Protein AF-A0A3A8PNR8-F1 (afdb_monomer_lite)

Radius of gyration: 15.12 Å; chains: 1; bounding box: 36×30×35 Å

Secondary structure (DSSP, 8-state):
---EE-SSSTT-EEPTT--EEEEEEEEE-TT-TTS-SEEEEEEEEEEPPTTTTTS--S-----GGGSEE--

Foldseek 3Di:
DQWDADPPDPPDIDDHPAQKDKDKDFFFDPPDPVSPHGQWIAIDIFHDDPVRPPDGDDDDDDDPVRTHGDD

Structure (mmCIF, N/CA/C/O backbone):
data_AF-A0A3A8PNR8-F1
#
_entry.id   AF-A0A3A8PNR8-F1
#
loop_
_atom_site.group_PDB
_atom_site.id
_atom_site.type_symbol
_atom_site.label_atom_id
_atom_site.label_alt_id
_atom_site.label_comp_id
_atom_site.label_asym_id
_atom_site.label_entity_id
_atom_site.label_seq_id
_atom_site.pdbx_PDB_ins_code
_atom_site.Cartn_x
_atom_site.Cartn_y
_atom_site.Cartn_z
_atom_site.occupancy
_atom_site.B_iso_or_equiv
_atom_site.auth_seq_id
_atom_site.auth_comp_id
_atom_site.auth_asym_id
_atom_site.auth_atom_id
_atom_site.pdbx_PDB_model_num
ATOM 1 N N . THR A 1 1 ? 5.236 10.844 15.699 1.00 58.00 1 THR A N 1
ATOM 2 C CA . THR A 1 1 ? 3.772 10.645 15.728 1.00 58.00 1 THR A CA 1
ATOM 3 C C . THR A 1 1 ? 3.513 9.158 15.564 1.00 58.00 1 THR A C 1
ATOM 5 O O . THR A 1 1 ? 4.272 8.523 14.848 1.00 58.00 1 THR A O 1
ATOM 8 N N . LEU A 1 2 ? 2.544 8.567 16.275 1.00 77.56 2 LEU A N 1
ATOM 9 C CA . LEU A 1 2 ? 2.185 7.140 16.102 1.00 77.56 2 LEU A CA 1
ATOM 10 C C . LEU A 1 2 ? 1.211 6.924 14.926 1.00 77.56 2 LEU A C 1
ATOM 12 O O . LEU A 1 2 ? 0.673 5.838 14.747 1.00 77.56 2 LEU A O 1
ATOM 16 N N . GLU A 1 3 ? 0.986 7.979 14.150 1.00 82.19 3 GLU A N 1
ATOM 17 C CA . GLU A 1 3 ? 0.148 8.006 12.962 1.00 82.19 3 GLU A CA 1
ATOM 18 C C . GLU A 1 3 ? 1.032 7.860 11.725 1.00 82.19 3 GLU A C 1
ATOM 20 O O . GLU A 1 3 ? 2.175 8.333 11.711 1.00 82.19 3 GLU A O 1
ATOM 25 N N . ARG A 1 4 ? 0.501 7.217 10.687 1.00 84.94 4 ARG A N 1
ATOM 26 C CA . ARG A 1 4 ? 1.202 6.980 9.418 1.00 84.94 4 ARG A CA 1
ATOM 27 C C . ARG A 1 4 ? 0.379 7.526 8.248 1.00 84.94 4 ARG A C 1
ATOM 29 O O . ARG A 1 4 ? -0.842 7.507 8.337 1.00 84.94 4 ARG A O 1
ATOM 36 N N . PRO A 1 5 ? 1.002 8.014 7.167 1.00 88.12 5 PRO A N 1
ATOM 37 C CA . PRO A 1 5 ? 0.265 8.482 5.996 1.00 88.12 5 PRO A CA 1
ATOM 38 C C . PRO A 1 5 ? -0.510 7.335 5.337 1.00 88.12 5 PRO A C 1
ATOM 40 O O . PRO A 1 5 ? -0.035 6.196 5.307 1.00 88.12 5 PRO A O 1
ATOM 43 N N . HIS A 1 6 ? -1.691 7.641 4.804 1.00 87.44 6 HIS A N 1
ATOM 44 C CA . HIS A 1 6 ? -2.491 6.684 4.050 1.00 87.44 6 HIS A CA 1
ATOM 45 C C . HIS A 1 6 ? -1.829 6.404 2.687 1.00 87.44 6 HIS A C 1
ATOM 47 O O . HIS A 1 6 ? -1.512 7.353 1.964 1.00 87.44 6 HIS A O 1
ATOM 53 N N . PRO A 1 7 ? -1.614 5.133 2.293 1.00 84.31 7 PRO A N 1
ATOM 54 C CA . PRO A 1 7 ? -0.875 4.816 1.068 1.00 84.31 7 PRO A CA 1
ATOM 55 C C . PRO A 1 7 ? -1.596 5.214 -0.221 1.00 84.31 7 PRO A C 1
ATOM 57 O O . PRO A 1 7 ? -0.939 5.444 -1.232 1.00 84.31 7 PRO A O 1
ATOM 60 N N . PHE A 1 8 ? -2.929 5.302 -0.191 1.00 83.00 8 PHE A N 1
ATOM 61 C CA . PHE A 1 8 ? -3.745 5.587 -1.378 1.00 83.00 8 PHE A CA 1
ATOM 62 C C . PHE A 1 8 ? -4.353 6.991 -1.407 1.00 83.00 8 PHE A C 1
ATOM 64 O O . PHE A 1 8 ? -4.787 7.437 -2.466 1.00 83.00 8 PHE A O 1
ATOM 71 N N . ILE A 1 9 ? -4.424 7.680 -0.263 1.00 85.06 9 ILE A N 1
ATOM 72 C CA . ILE A 1 9 ? -5.177 8.934 -0.129 1.00 85.06 9 ILE A CA 1
ATOM 73 C C . ILE A 1 9 ? -4.215 10.007 0.384 1.00 85.06 9 ILE A C 1
ATOM 75 O O . ILE A 1 9 ? -3.922 10.064 1.580 1.00 85.06 9 ILE A O 1
ATOM 79 N N . PRO A 1 10 ? -3.664 10.844 -0.513 1.00 86.00 10 PRO A N 1
ATOM 80 C CA . PRO A 1 10 ? -2.733 11.891 -0.122 1.00 86.00 10 PRO A CA 1
ATOM 81 C C . PRO A 1 10 ? -3.350 12.847 0.903 1.00 86.00 10 PRO A C 1
ATOM 83 O O . PRO A 1 10 ? -4.446 13.363 0.703 1.00 86.00 10 PRO A O 1
ATOM 86 N N . GLY A 1 11 ? -2.618 13.120 1.983 1.00 89.06 11 GLY A N 1
ATOM 87 C CA . GLY A 1 11 ? -3.053 14.030 3.047 1.00 89.06 11 GLY A CA 1
ATOM 88 C C . GLY A 1 11 ? -3.880 13.376 4.157 1.00 89.06 11 GLY A C 1
ATOM 89 O O . GLY A 1 11 ? -4.063 14.006 5.197 1.00 89.06 11 GLY A O 1
ATOM 90 N N . GLU A 1 12 ? -4.313 12.123 3.990 1.00 90.00 12 GLU A N 1
ATOM 91 C CA . GLU A 1 12 ? -4.930 11.350 5.068 1.00 90.00 12 GLU A CA 1
ATOM 92 C C . GLU A 1 12 ? -3.889 10.599 5.901 1.00 90.00 12 GLU A C 1
ATOM 94 O O . GLU A 1 12 ? -2.830 10.185 5.416 1.00 90.00 12 GLU A O 1
ATOM 99 N N . PHE A 1 13 ? -4.206 10.424 7.183 1.00 88.25 13 PHE A N 1
ATOM 100 C CA . PHE A 1 13 ? -3.365 9.730 8.144 1.00 88.25 13 PHE A CA 1
ATOM 101 C C . PHE A 1 13 ? -4.160 8.632 8.836 1.00 88.25 13 PHE A C 1
ATOM 103 O O . PHE A 1 13 ? -5.277 8.831 9.303 1.00 88.25 13 PHE A O 1
ATOM 110 N N . ILE A 1 14 ? -3.527 7.476 8.932 1.00 84.62 14 ILE A N 1
ATOM 111 C CA . ILE A 1 14 ? -3.970 6.337 9.711 1.00 84.62 14 ILE A CA 1
ATOM 112 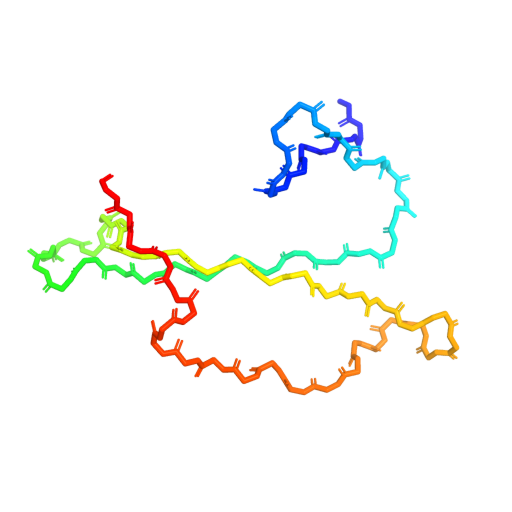C C . ILE A 1 14 ? -3.555 6.569 11.162 1.00 84.62 14 ILE A C 1
ATOM 114 O O . ILE A 1 14 ? -2.360 6.685 11.467 1.00 84.62 14 ILE A O 1
ATOM 118 N N . SER A 1 15 ? -4.542 6.616 12.054 1.00 83.44 15 SER A N 1
ATOM 119 C CA . SER A 1 15 ? -4.323 6.758 13.490 1.00 83.44 15 SER A CA 1
ATOM 120 C C . SER A 1 15 ? -3.642 5.529 14.102 1.00 83.44 15 SER A C 1
ATOM 122 O O . SER A 1 15 ? -3.691 4.417 13.581 1.00 83.44 15 SER A O 1
ATOM 124 N N . ALA A 1 16 ? -3.020 5.718 15.263 1.00 80.69 16 ALA A N 1
ATOM 125 C CA . ALA A 1 16 ? -2.471 4.608 16.032 1.00 80.69 16 ALA A CA 1
ATOM 126 C C . ALA A 1 16 ? -3.584 3.667 16.532 1.00 80.69 16 ALA A C 1
ATOM 128 O O . ALA A 1 16 ? -4.634 4.125 16.977 1.00 80.69 16 ALA A O 1
ATOM 129 N N . GLY A 1 17 ? -3.323 2.356 16.532 1.00 75.94 17 GLY A N 1
ATOM 130 C CA . GLY A 1 17 ? -4.249 1.354 17.077 1.00 75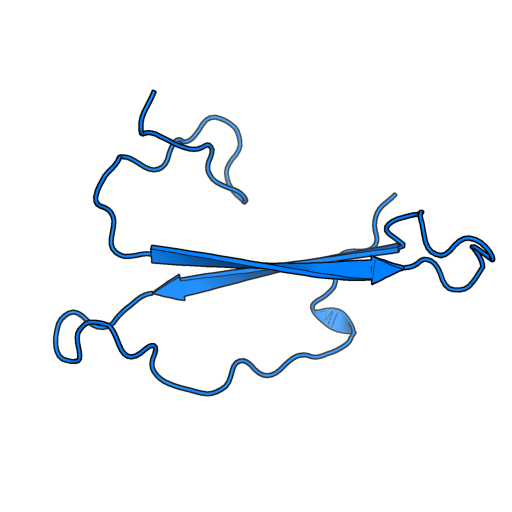.94 17 GLY A CA 1
ATOM 131 C C . GLY A 1 17 ? -5.321 0.859 16.102 1.00 75.94 17 GLY A C 1
ATOM 132 O O . GLY A 1 17 ? -6.230 0.148 16.528 1.00 75.94 17 GLY A O 1
ATOM 133 N N . THR A 1 18 ? -5.222 1.194 14.813 1.00 75.75 18 THR A N 1
ATOM 134 C CA . THR A 1 18 ? -6.078 0.605 13.779 1.00 75.75 18 THR A CA 1
ATOM 135 C C . THR A 1 18 ? -5.687 -0.848 13.496 1.00 75.75 18 THR A C 1
ATOM 137 O O . THR A 1 18 ? -4.520 -1.238 13.588 1.00 75.75 18 THR A O 1
ATOM 140 N N . ASN A 1 19 ? -6.683 -1.677 13.177 1.00 73.75 19 ASN A N 1
ATOM 141 C CA . ASN A 1 19 ? -6.505 -3.107 12.928 1.00 73.75 19 ASN A CA 1
ATOM 142 C C . ASN A 1 19 ? -6.391 -3.378 11.420 1.00 73.75 19 ASN A C 1
ATOM 144 O O . ASN A 1 19 ? -7.191 -4.111 10.846 1.00 73.75 19 ASN A O 1
ATOM 148 N N . GLU A 1 20 ? -5.411 -2.746 10.780 1.00 74.12 20 GLU A N 1
ATOM 149 C CA . GLU A 1 20 ? -5.212 -2.805 9.329 1.00 74.12 20 GLU A CA 1
ATOM 150 C C . GLU A 1 20 ? -3.729 -3.021 8.980 1.00 74.12 20 GLU A C 1
ATOM 152 O O . GLU A 1 20 ? -2.815 -2.432 9.581 1.00 74.12 20 GLU A O 1
ATOM 157 N N . VAL A 1 21 ? -3.478 -3.873 7.988 1.00 77.44 21 VAL A N 1
ATOM 158 C CA . VAL A 1 21 ? -2.141 -4.155 7.454 1.00 77.44 21 VAL A CA 1
ATOM 159 C C . VAL A 1 21 ? -2.096 -3.732 5.999 1.00 77.44 21 VAL A C 1
ATOM 161 O O . VAL A 1 21 ? -2.976 -4.081 5.229 1.00 77.44 21 VAL A O 1
ATOM 164 N N . TYR A 1 22 ? -1.034 -3.035 5.608 1.00 81.12 22 TYR A N 1
ATOM 165 C CA . TYR A 1 22 ? -0.758 -2.742 4.206 1.00 81.12 22 TYR A CA 1
ATOM 166 C C . TYR A 1 22 ? 0.459 -3.549 3.772 1.00 81.12 22 TYR A C 1
ATOM 168 O O . TYR A 1 22 ? 1.526 -3.441 4.383 1.00 81.12 22 TYR A O 1
ATOM 176 N N . LEU A 1 23 ? 0.293 -4.372 2.741 1.00 81.44 23 LEU A N 1
ATOM 177 C CA . LEU A 1 23 ? 1.370 -5.133 2.126 1.00 81.44 23 LEU A CA 1
ATOM 178 C C . LEU A 1 23 ? 1.912 -4.353 0.930 1.00 81.44 23 LEU A C 1
ATOM 180 O O . LEU A 1 23 ? 1.153 -4.010 0.030 1.00 81.44 23 LEU A O 1
ATOM 184 N N . TYR A 1 24 ? 3.222 -4.115 0.916 1.00 84.19 24 TYR A N 1
ATOM 185 C CA . TYR A 1 24 ? 3.924 -3.466 -0.190 1.00 84.19 24 TYR A CA 1
ATOM 186 C C . TYR A 1 24 ? 4.751 -4.512 -0.931 1.00 84.19 24 TYR A C 1
ATOM 188 O O . TYR A 1 24 ? 5.663 -5.104 -0.351 1.00 84.19 24 TYR A O 1
ATOM 196 N N . LEU A 1 25 ? 4.440 -4.734 -2.206 1.00 83.69 25 LEU A N 1
ATOM 197 C CA . LEU A 1 25 ? 5.171 -5.643 -3.083 1.00 83.69 25 LEU A CA 1
ATOM 198 C C . LEU A 1 25 ? 5.827 -4.838 -4.199 1.00 83.69 25 LEU A C 1
ATOM 200 O O . LEU A 1 25 ? 5.148 -4.184 -4.986 1.00 83.69 25 LEU A O 1
ATOM 204 N N . GLN A 1 26 ? 7.156 -4.881 -4.250 1.00 81.94 26 GLN A N 1
ATOM 205 C CA . GLN A 1 26 ? 7.954 -4.195 -5.262 1.00 81.94 26 GLN A CA 1
ATOM 206 C C . GLN A 1 26 ? 8.613 -5.217 -6.174 1.00 81.94 26 GLN A C 1
ATOM 208 O O . GLN A 1 26 ? 9.284 -6.136 -5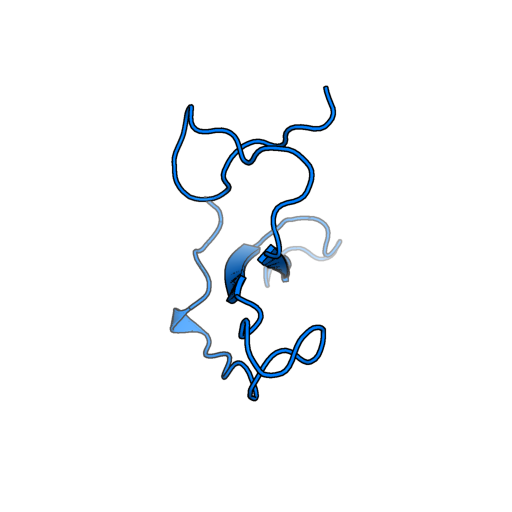.703 1.00 81.94 26 GLN A O 1
ATOM 213 N N . VAL A 1 27 ? 8.438 -5.030 -7.478 1.00 80.06 27 VAL A N 1
ATOM 214 C CA . VAL A 1 27 ? 9.129 -5.811 -8.503 1.00 80.06 27 VAL A CA 1
ATOM 215 C C . VAL A 1 27 ? 10.198 -4.925 -9.124 1.00 80.06 27 VAL A C 1
ATOM 217 O O . VAL A 1 27 ? 9.957 -3.749 -9.408 1.00 80.06 27 VAL A O 1
ATOM 220 N N . GLY A 1 28 ? 11.402 -5.471 -9.288 1.00 78.00 28 GLY A N 1
ATOM 221 C CA . GLY A 1 28 ? 12.514 -4.768 -9.922 1.00 78.00 28 GLY A CA 1
ATOM 222 C C . GLY A 1 28 ? 12.262 -4.511 -11.409 1.00 78.00 28 GLY A C 1
ATOM 223 O O . GLY A 1 28 ? 11.446 -5.180 -12.036 1.00 78.00 28 GLY A O 1
ATOM 224 N N . ARG A 1 29 ? 12.965 -3.537 -11.988 1.00 75.75 29 ARG A N 1
ATOM 225 C CA . ARG A 1 29 ? 12.950 -3.316 -13.443 1.00 75.75 29 ARG A CA 1
ATOM 226 C C . ARG A 1 29 ? 13.632 -4.477 -14.167 1.00 75.75 29 ARG A C 1
ATOM 228 O O . ARG A 1 29 ? 14.768 -4.809 -13.841 1.00 75.75 29 ARG A O 1
ATOM 235 N N . ASP A 1 30 ? 12.995 -4.996 -15.216 1.00 72.81 30 ASP A N 1
ATOM 236 C CA . ASP A 1 30 ? 13.536 -6.084 -16.049 1.00 72.81 30 ASP A CA 1
ATOM 237 C C . ASP A 1 30 ? 14.914 -5.766 -16.655 1.00 7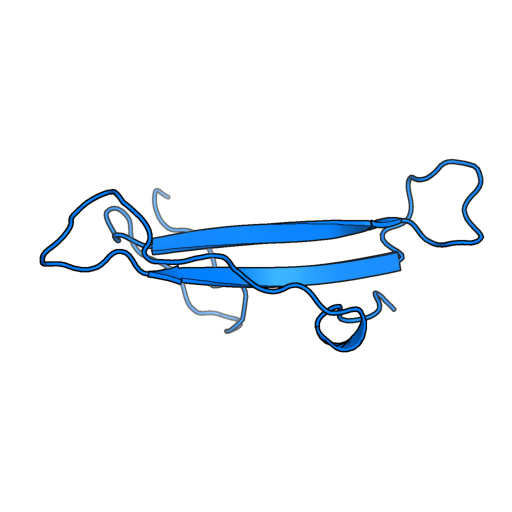2.81 30 ASP A C 1
ATOM 239 O O . ASP A 1 30 ? 15.712 -6.661 -16.921 1.00 72.81 30 ASP A O 1
ATOM 243 N N . ASN A 1 31 ? 15.204 -4.481 -16.882 1.00 71.88 31 ASN A N 1
ATOM 244 C CA . ASN A 1 31 ? 16.444 -4.008 -17.492 1.00 71.88 31 ASN A CA 1
ATOM 245 C C . ASN A 1 31 ? 17.449 -3.409 -16.495 1.00 71.88 31 ASN A C 1
ATOM 247 O O . ASN A 1 31 ? 18.449 -2.839 -16.937 1.00 71.88 31 ASN A O 1
ATOM 251 N N . ASP A 1 32 ? 17.212 -3.510 -15.182 1.00 72.44 32 ASP A N 1
ATOM 252 C CA . ASP A 1 32 ? 18.174 -3.052 -14.180 1.00 72.44 32 ASP A CA 1
ATOM 253 C C . ASP A 1 32 ? 19.069 -4.212 -13.706 1.0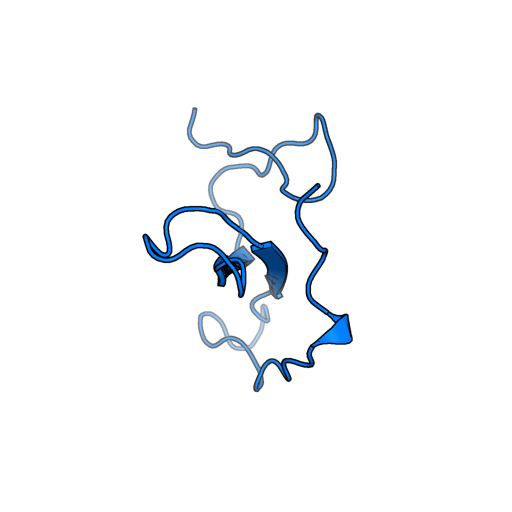0 72.44 32 ASP A C 1
ATOM 255 O O . ASP A 1 32 ? 18.655 -5.006 -12.857 1.00 72.44 32 ASP A O 1
ATOM 259 N N . PRO A 1 33 ? 20.332 -4.301 -14.171 1.00 65.50 33 PRO A N 1
ATOM 260 C CA . PRO A 1 33 ? 21.251 -5.365 -13.769 1.00 65.50 33 PRO A CA 1
ATOM 261 C C . PRO A 1 33 ? 21.638 -5.302 -12.284 1.00 65.50 33 PRO A C 1
ATOM 263 O O . PRO A 1 33 ? 22.246 -6.240 -11.772 1.00 65.50 33 PRO A O 1
ATOM 266 N N . ARG A 1 34 ? 21.333 -4.198 -11.590 1.00 70.94 34 ARG A N 1
ATOM 267 C CA . ARG A 1 34 ? 21.577 -4.030 -10.153 1.00 70.94 34 ARG A CA 1
ATOM 268 C C . ARG A 1 34 ? 20.358 -4.397 -9.307 1.00 70.94 34 ARG A C 1
ATOM 270 O O . ARG A 1 34 ? 20.496 -4.450 -8.089 1.00 70.94 34 ARG A O 1
ATOM 277 N N . GLY A 1 35 ? 19.193 -4.629 -9.927 1.00 62.00 35 GLY A N 1
ATOM 278 C CA . GLY A 1 35 ? 17.937 -4.952 -9.243 1.00 62.00 35 GLY A CA 1
ATOM 279 C C . GLY A 1 35 ? 17.487 -3.898 -8.225 1.00 62.00 35 GLY A C 1
ATOM 280 O O . GLY A 1 35 ? 16.749 -4.224 -7.301 1.00 62.00 35 GLY A O 1
ATOM 281 N N . ALA A 1 36 ? 17.972 -2.659 -8.346 1.00 66.94 36 ALA A N 1
ATOM 282 C CA . ALA A 1 36 ? 17.779 -1.605 -7.352 1.00 66.94 36 ALA A CA 1
ATOM 283 C C . ALA A 1 36 ? 16.626 -0.659 -7.725 1.00 66.94 36 ALA A C 1
ATOM 285 O O . ALA A 1 36 ? 16.029 -0.024 -6.858 1.00 66.94 36 ALA A O 1
ATOM 286 N N . GLY A 1 37 ? 16.313 -0.549 -9.015 1.00 66.94 37 GLY A N 1
ATOM 287 C CA . GLY A 1 37 ? 15.199 0.224 -9.530 1.00 66.94 37 GLY A CA 1
ATOM 288 C C . GLY A 1 37 ? 13.882 -0.510 -9.325 1.00 66.94 37 GLY A C 1
ATOM 289 O O . GLY A 1 37 ? 13.692 -1.609 -9.846 1.00 66.94 37 GLY A O 1
ATOM 290 N N . VAL A 1 38 ? 12.951 0.133 -8.621 1.00 72.44 38 VAL A N 1
ATOM 291 C CA . VAL A 1 38 ? 11.555 -0.310 -8.553 1.00 72.44 38 VAL A CA 1
ATOM 292 C C . VAL A 1 38 ? 10.947 -0.161 -9.951 1.00 72.44 38 VAL A C 1
ATOM 294 O O . VAL A 1 38 ? 10.926 0.932 -10.523 1.00 72.44 38 VAL A O 1
ATOM 297 N N . GLY A 1 39 ? 10.537 -1.282 -10.538 1.00 73.62 39 GLY A N 1
ATOM 298 C CA . GLY A 1 39 ? 9.869 -1.351 -11.836 1.00 73.62 39 GLY A CA 1
ATOM 299 C C . GLY A 1 39 ? 8.360 -1.277 -11.697 1.00 73.62 39 GLY A C 1
ATOM 300 O O . GLY A 1 39 ? 7.705 -0.591 -12.476 1.00 73.62 39 GLY A O 1
ATOM 301 N N . SER A 1 40 ? 7.813 -1.903 -10.661 1.00 79.56 40 SER A N 1
ATOM 302 C CA . SER A 1 40 ? 6.399 -1.789 -10.341 1.00 79.56 40 SER A CA 1
ATOM 303 C C . SER A 1 40 ? 6.126 -1.978 -8.851 1.00 79.56 40 SER A C 1
ATOM 305 O O . SER A 1 40 ? 6.925 -2.568 -8.116 1.00 79.56 40 SER A O 1
ATOM 307 N N . LEU A 1 41 ? 5.003 -1.424 -8.399 1.00 83.25 41 LEU A N 1
ATOM 308 C CA . LEU A 1 41 ? 4.544 -1.464 -7.018 1.00 83.25 41 LEU A CA 1
ATOM 309 C C . LEU A 1 41 ? 3.096 -1.947 -6.976 1.00 83.25 41 LEU A C 1
ATOM 311 O O . LEU A 1 41 ? 2.237 -1.427 -7.683 1.00 83.25 41 LEU A O 1
ATOM 315 N N . PHE A 1 42 ? 2.826 -2.887 -6.084 1.00 84.25 42 PHE A N 1
ATOM 316 C CA . PHE A 1 42 ? 1.482 -3.257 -5.674 1.00 84.25 42 PHE A CA 1
ATOM 317 C C . PHE A 1 42 ? 1.336 -3.012 -4.175 1.00 84.25 42 PHE A C 1
ATOM 319 O O . PHE A 1 42 ? 2.219 -3.362 -3.384 1.00 84.25 42 PHE A O 1
ATOM 326 N N . ILE A 1 43 ? 0.226 -2.387 -3.792 1.00 84.00 43 ILE A N 1
ATOM 327 C CA . ILE A 1 43 ? -0.128 -2.149 -2.397 1.00 84.00 43 ILE A CA 1
ATOM 328 C C . ILE A 1 43 ? -1.470 -2.831 -2.159 1.00 84.00 43 ILE A C 1
ATOM 330 O O . ILE A 1 43 ? -2.439 -2.524 -2.847 1.00 84.00 43 ILE A O 1
ATOM 334 N N . GLN A 1 44 ? -1.534 -3.726 -1.176 1.00 83.81 44 GLN A N 1
ATOM 335 C CA . GLN A 1 44 ? -2.777 -4.371 -0.757 1.00 83.81 44 GLN A CA 1
ATOM 336 C C . GLN A 1 44 ? -3.108 -3.982 0.674 1.00 83.81 44 GLN A C 1
ATOM 338 O O . GLN A 1 44 ? -2.299 -4.168 1.583 1.00 83.81 44 GLN A O 1
ATOM 343 N N . GLU A 1 45 ? -4.330 -3.514 0.878 1.00 83.00 45 GLU A N 1
ATOM 344 C CA . GLU A 1 45 ? -4.913 -3.351 2.201 1.00 83.00 45 GLU A CA 1
ATOM 345 C C . GLU A 1 45 ? -5.508 -4.679 2.679 1.00 83.00 45 GLU A C 1
ATOM 347 O O . GLU A 1 45 ? -6.297 -5.318 1.984 1.00 83.00 45 GLU A O 1
ATOM 352 N N . ILE A 1 46 ? -5.106 -5.113 3.866 1.00 78.25 46 ILE A N 1
ATOM 353 C CA . ILE A 1 46 ? -5.587 -6.314 4.537 1.00 78.25 46 ILE A CA 1
ATOM 354 C C . ILE A 1 46 ? -6.315 -5.856 5.795 1.00 78.25 46 ILE A C 1
ATOM 356 O O . ILE A 1 46 ? -5.703 -5.397 6.765 1.00 78.25 46 ILE A O 1
ATOM 360 N N . GLN A 1 47 ? -7.633 -6.012 5.764 1.00 73.19 47 GLN A N 1
ATOM 361 C CA . GLN A 1 47 ? -8.506 -5.757 6.898 1.00 73.19 47 GLN A CA 1
ATOM 362 C C . GLN A 1 47 ? -8.673 -7.035 7.716 1.00 73.19 47 GLN A C 1
ATOM 364 O O . GLN A 1 47 ? -8.967 -8.108 7.182 1.00 73.19 47 GLN A O 1
ATOM 369 N N . TYR A 1 48 ? -8.479 -6.930 9.025 1.00 70.06 48 TYR A N 1
ATOM 370 C CA . TYR A 1 48 ? -8.780 -8.032 9.928 1.00 70.06 48 TYR A CA 1
ATOM 371 C C . TYR A 1 48 ? -10.279 -8.076 10.208 1.00 70.06 48 TYR A C 1
ATOM 373 O O . TYR A 1 48 ? -10.899 -7.050 10.488 1.00 70.06 48 TYR A O 1
ATOM 381 N N . SER A 1 49 ? -10.862 -9.274 10.186 1.00 69.62 49 SER A N 1
ATOM 382 C CA . SER A 1 49 ? -12.250 -9.431 10.613 1.00 69.62 49 SER A CA 1
ATOM 383 C C . SER A 1 49 ? -12.366 -9.156 12.120 1.00 69.62 49 SER A C 1
ATOM 385 O O . SER A 1 49 ? -11.585 -9.712 12.903 1.00 69.62 49 SER A O 1
ATOM 387 N N . PRO A 1 50 ? -13.358 -8.353 12.549 1.00 69.31 50 PRO A N 1
ATOM 388 C CA . PRO A 1 50 ? -13.676 -8.178 13.963 1.00 69.31 50 PRO A CA 1
ATOM 389 C C . PRO A 1 50 ? -13.949 -9.508 14.683 1.00 69.31 50 PRO A C 1
ATOM 391 O O . PRO A 1 50 ? -13.622 -9.642 15.860 1.00 69.31 50 PRO A O 1
ATOM 394 N N . ASP A 1 51 ? -14.490 -10.497 13.964 1.00 69.06 51 ASP A N 1
ATOM 395 C CA . ASP A 1 51 ? -14.945 -11.773 14.523 1.00 69.06 51 ASP A CA 1
ATOM 396 C C . ASP A 1 51 ? -13.820 -12.812 14.638 1.00 69.06 51 ASP A C 1
ATOM 398 O O . ASP A 1 51 ? -13.827 -13.641 15.548 1.00 69.06 51 ASP A O 1
ATOM 402 N N . THR A 1 52 ? -12.836 -12.787 13.728 1.00 66.12 52 THR A N 1
ATOM 403 C CA . THR A 1 52 ? -11.728 -13.769 13.700 1.00 66.12 52 THR A CA 1
ATOM 404 C C . THR A 1 52 ? -10.396 -13.211 14.204 1.00 66.12 52 THR A C 1
ATOM 406 O O . THR A 1 52 ? -9.400 -13.937 14.269 1.00 66.12 52 THR A O 1
ATOM 409 N N . GLY A 1 53 ? -10.356 -11.934 14.591 1.00 67.94 53 GLY A N 1
ATOM 410 C CA . GLY A 1 53 ? -9.189 -11.302 15.197 1.00 67.94 53 GLY A CA 1
ATOM 411 C C . GLY A 1 53 ? -7.992 -11.209 14.245 1.00 67.94 53 GLY A C 1
ATOM 412 O O . GLY A 1 53 ? -8.111 -10.738 13.122 1.00 67.94 53 GLY A O 1
ATOM 413 N N . ARG A 1 54 ? -6.808 -11.643 14.703 1.00 65.25 54 ARG A N 1
ATOM 414 C CA . ARG A 1 54 ? -5.508 -11.454 14.017 1.00 65.25 54 ARG A CA 1
ATOM 415 C C . ARG A 1 54 ? -5.255 -12.370 12.818 1.00 65.25 54 ARG A C 1
ATOM 417 O O . ARG A 1 54 ? -4.162 -12.329 12.261 1.00 65.25 54 ARG A O 1
ATOM 424 N N . ASN A 1 55 ? -6.208 -13.216 12.445 1.00 65.94 55 ASN A N 1
ATOM 425 C CA . ASN A 1 55 ? -6.063 -14.040 11.253 1.00 65.94 55 ASN A CA 1
ATOM 426 C C . ASN A 1 55 ? -6.669 -13.288 10.067 1.00 65.94 55 ASN A C 1
ATOM 428 O O . ASN A 1 55 ? -7.895 -13.142 10.018 1.00 65.94 5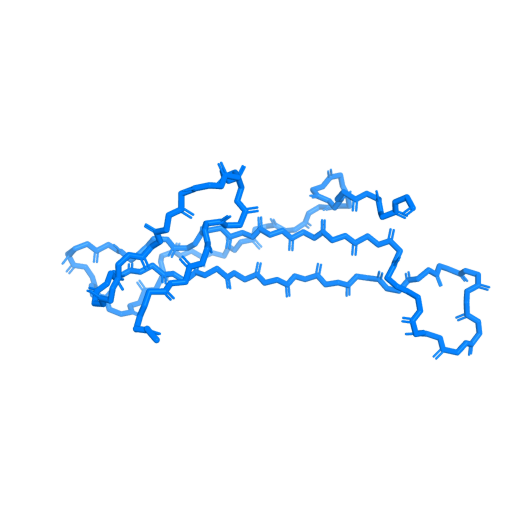5 ASN A O 1
ATOM 432 N N . PRO A 1 56 ? -5.842 -12.808 9.121 1.00 62.88 56 PRO A N 1
ATOM 433 C CA . PRO A 1 56 ? -6.368 -12.238 7.898 1.00 62.88 56 PRO A CA 1
ATOM 434 C C . PRO A 1 56 ? -7.051 -13.363 7.118 1.00 62.88 56 PRO A C 1
ATOM 436 O O . PRO A 1 56 ? -6.542 -14.483 7.025 1.00 62.88 56 PRO A O 1
ATOM 439 N N . THR A 1 57 ? -8.257 -13.102 6.628 1.00 62.00 57 THR A N 1
ATOM 440 C CA . THR A 1 57 ? -9.057 -14.120 5.952 1.00 62.00 57 THR A CA 1
ATOM 441 C C . THR A 1 57 ? -8.646 -14.184 4.483 1.00 62.00 57 THR A C 1
ATOM 443 O O . THR A 1 57 ? -8.823 -13.219 3.749 1.00 62.00 57 THR A O 1
ATOM 446 N N . GLY A 1 58 ? -8.124 -15.332 4.042 1.00 63.41 58 GLY A N 1
ATOM 447 C CA . GLY A 1 58 ? -7.946 -15.645 2.621 1.00 63.41 58 GLY A CA 1
ATOM 448 C C . GLY A 1 58 ? -6.511 -15.596 2.088 1.00 63.41 58 GLY A C 1
ATOM 449 O O . GLY A 1 58 ? -5.550 -15.310 2.797 1.00 63.41 58 GLY A O 1
ATOM 450 N N . ILE A 1 59 ? -6.388 -15.941 0.807 1.00 64.19 59 ILE A N 1
ATOM 451 C CA . ILE A 1 59 ? -5.177 -15.806 -0.010 1.00 64.19 59 ILE A CA 1
ATOM 452 C C . ILE A 1 59 ? -5.378 -14.548 -0.853 1.00 64.19 59 ILE A C 1
ATOM 454 O O . ILE A 1 59 ? -6.443 -14.401 -1.448 1.00 64.19 59 ILE A O 1
ATOM 458 N N . VAL A 1 60 ? -4.381 -13.665 -0.921 1.00 70.06 60 VAL A N 1
ATOM 459 C CA . VAL A 1 60 ? -4.403 -12.524 -1.849 1.00 70.06 60 VAL A CA 1
ATOM 460 C C . VAL A 1 60 ? -3.939 -13.037 -3.217 1.00 70.06 60 VAL A C 1
ATOM 462 O O . VAL A 1 60 ? -2.757 -13.373 -3.345 1.00 70.06 60 VAL A O 1
ATOM 465 N N . PRO A 1 61 ? -4.825 -13.180 -4.222 1.00 70.88 61 PRO A N 1
ATOM 466 C CA . PRO A 1 61 ? -4.382 -13.505 -5.569 1.00 70.88 61 PRO A CA 1
ATOM 467 C C . PRO A 1 61 ? -3.569 -12.325 -6.109 1.00 70.88 61 PRO A C 1
ATOM 469 O O . PRO A 1 61 ? -3.990 -11.180 -5.988 1.00 70.88 61 PRO A O 1
ATOM 472 N N . LEU A 1 62 ? -2.399 -12.611 -6.676 1.00 76.19 62 LEU A N 1
ATOM 473 C CA . LEU A 1 62 ? -1.552 -11.614 -7.326 1.00 76.19 62 LEU A CA 1
ATOM 474 C C . LEU A 1 62 ? -1.566 -11.881 -8.829 1.00 76.19 62 LEU A C 1
ATOM 476 O O . LEU A 1 62 ? -1.210 -12.980 -9.261 1.00 76.19 62 LEU A O 1
ATOM 480 N N . SER A 1 63 ? -1.952 -10.886 -9.616 1.00 79.38 63 SER A N 1
ATOM 481 C CA . SER A 1 63 ? -1.799 -10.866 -11.067 1.00 79.38 63 SER A CA 1
ATOM 482 C C . SER A 1 63 ? -0.813 -9.773 -11.476 1.00 79.38 63 SER A C 1
ATOM 484 O O . SER A 1 63 ? -0.570 -8.823 -10.736 1.00 79.38 63 SER A O 1
ATOM 486 N N . SER A 1 64 ? -0.212 -9.901 -12.659 1.00 73.94 64 SER A N 1
ATOM 487 C CA . SER A 1 64 ? 0.711 -8.879 -13.167 1.00 73.94 64 SER A CA 1
ATOM 488 C C . SER A 1 64 ? 0.032 -7.521 -13.374 1.00 73.94 64 SER A C 1
ATOM 490 O O . SER A 1 64 ? 0.690 -6.499 -13.202 1.00 73.94 64 SER A O 1
ATOM 492 N N . ASP A 1 65 ? -1.268 -7.511 -13.680 1.00 79.50 65 ASP A N 1
ATOM 493 C CA . ASP A 1 65 ? -2.052 -6.293 -13.916 1.00 79.50 65 ASP A CA 1
ATOM 494 C C . ASP A 1 65 ? -2.314 -5.494 -12.628 1.00 79.50 65 ASP A C 1
ATOM 496 O O . ASP A 1 65 ? -2.627 -4.306 -12.692 1.00 79.50 65 ASP A O 1
ATOM 500 N N . ASP A 1 66 ? -2.145 -6.115 -11.456 1.00 79.00 66 ASP A N 1
ATOM 501 C CA . ASP A 1 66 ? -2.309 -5.441 -10.165 1.00 79.00 66 ASP A CA 1
ATOM 502 C C . ASP A 1 66 ? -1.137 -4.493 -9.851 1.00 79.00 66 ASP A C 1
ATOM 504 O O . ASP A 1 66 ? -1.250 -3.591 -9.020 1.00 79.00 66 ASP A O 1
ATOM 508 N N . PHE A 1 67 ? 0.008 -4.670 -10.514 1.00 79.31 67 PHE A N 1
ATOM 509 C CA . PHE A 1 67 ? 1.202 -3.875 -10.260 1.00 79.31 67 PHE A CA 1
ATOM 510 C C . PHE A 1 67 ? 1.199 -2.580 -11.075 1.00 79.31 67 PHE A C 1
ATOM 512 O O . PHE A 1 67 ? 1.223 -2.582 -12.306 1.00 79.31 67 PHE A O 1
ATOM 519 N N . ILE A 1 68 ? 1.278 -1.447 -10.381 1.00 77.62 68 ILE A N 1
ATOM 520 C CA . ILE A 1 68 ? 1.413 -0.134 -11.007 1.00 77.62 68 ILE A CA 1
ATOM 521 C C . ILE A 1 68 ? 2.879 0.056 -11.395 1.00 77.62 68 ILE A C 1
ATOM 523 O O . ILE A 1 68 ? 3.766 0.028 -10.539 1.00 77.62 68 ILE A O 1
ATOM 527 N N . ILE A 1 69 ? 3.145 0.248 -12.687 1.00 71.44 69 ILE A N 1
ATOM 528 C CA . ILE A 1 69 ? 4.496 0.510 -13.195 1.00 71.44 69 ILE A CA 1
ATOM 529 C C . ILE A 1 69 ? 5.002 1.831 -12.603 1.00 71.44 69 ILE A C 1
ATOM 531 O O . ILE A 1 69 ? 4.361 2.874 -12.737 1.00 71.44 69 ILE A O 1
ATOM 535 N N . GLY A 1 70 ? 6.161 1.780 -11.948 1.00 61.28 70 GLY A N 1
ATOM 536 C CA . GLY A 1 70 ? 6.836 2.964 -11.435 1.00 61.28 70 GLY A CA 1
ATOM 537 C C . GLY A 1 70 ? 7.427 3.763 -12.592 1.00 61.28 70 GLY A C 1
ATOM 538 O O . GLY A 1 70 ? 8.370 3.296 -13.235 1.00 61.28 70 GLY A O 1
ATOM 539 N N . THR A 1 71 ? 6.870 4.948 -12.855 1.00 48.97 71 THR A N 1
ATOM 540 C CA . THR A 1 71 ? 7.430 5.935 -13.796 1.00 48.97 71 THR A CA 1
ATOM 541 C C . THR A 1 71 ? 8.802 6.414 -13.339 1.00 48.97 71 THR A C 1
ATOM 543 O O . THR A 1 71 ? 8.900 6.805 -12.154 1.00 48.97 71 THR A O 1
#

pLDDT: mean 75.55, std 8.47, range [48.97, 90.0]

Organism: NCBI:txid2316731

Sequence (71 aa):
TLERPHPFIPGEFISAGTNEVYLYLQVGRDNDPRGAGVGSLFIQEIQYSPDTGRNPTGIVPLSSDDFIIGT